Protein AF-A0A8S3ZVL0-F1 (afdb_monomer)

Structure (mmCIF, N/CA/C/O backbone):
data_AF-A0A8S3ZVL0-F1
#
_entry.id   AF-A0A8S3ZVL0-F1
#
loop_
_atom_site.group_PDB
_atom_site.id
_atom_site.type_symbol
_atom_site.label_atom_id
_atom_site.label_alt_id
_atom_site.label_comp_id
_atom_site.label_asym_id
_atom_site.label_entity_id
_atom_site.label_seq_id
_atom_site.pdbx_PDB_ins_code
_atom_site.Cartn_x
_atom_site.Cartn_y
_atom_site.Cartn_z
_atom_site.occupancy
_atom_site.B_iso_or_equiv
_atom_site.auth_seq_id
_atom_site.auth_comp_id
_atom_site.auth_asym_id
_atom_site.auth_atom_id
_atom_site.pdbx_PDB_model_num
ATOM 1 N N . MET A 1 1 ? -9.429 24.194 24.522 1.00 47.19 1 M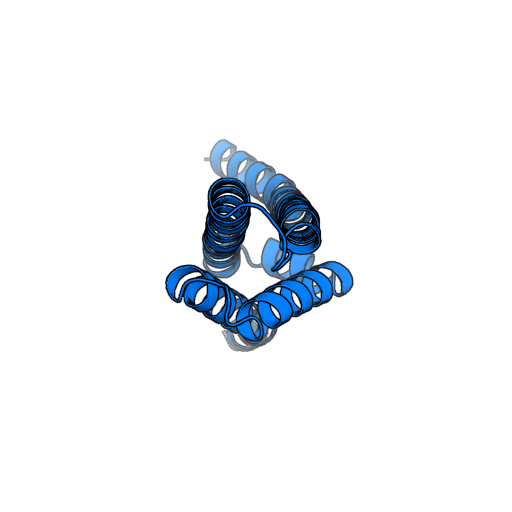ET A N 1
ATOM 2 C CA . MET A 1 1 ? -8.662 23.056 23.959 1.00 47.19 1 MET A CA 1
ATOM 3 C C . MET A 1 1 ? -9.524 22.104 23.108 1.00 47.19 1 MET A C 1
ATOM 5 O O . MET A 1 1 ? -9.047 21.037 22.760 1.00 47.19 1 MET A O 1
ATOM 9 N N . GLU A 1 2 ? -10.746 22.468 22.692 1.00 45.28 2 GLU A N 1
ATOM 10 C CA . GLU A 1 2 ? -11.603 21.590 21.862 1.00 45.28 2 GLU A CA 1
ATOM 11 C C . GLU A 1 2 ? -11.180 21.508 20.385 1.00 45.28 2 GLU A C 1
ATOM 13 O O . GLU A 1 2 ? -11.310 20.454 19.770 1.00 45.28 2 GLU A O 1
ATOM 18 N N . ASN A 1 3 ? -10.580 22.571 19.832 1.00 55.31 3 ASN A N 1
ATOM 19 C CA . ASN A 1 3 ? -10.143 22.603 18.427 1.00 55.31 3 ASN A CA 1
ATOM 20 C C . ASN A 1 3 ? -9.053 21.566 18.090 1.00 55.31 3 ASN A C 1
ATOM 22 O O . ASN A 1 3 ? -8.926 21.171 16.936 1.00 55.31 3 ASN A O 1
ATOM 26 N N . PHE A 1 4 ? -8.283 21.110 19.085 1.00 59.56 4 PHE A N 1
ATOM 27 C CA . PHE A 1 4 ? -7.238 20.099 18.888 1.00 59.56 4 PHE A CA 1
ATOM 28 C C . PHE A 1 4 ? -7.833 18.703 18.667 1.00 59.56 4 PHE A C 1
ATOM 30 O O . PHE A 1 4 ? -7.465 18.033 17.710 1.00 59.56 4 PHE A O 1
ATOM 37 N N . LYS A 1 5 ? -8.838 18.322 19.469 1.00 62.25 5 LYS A N 1
ATOM 38 C CA . LYS A 1 5 ? -9.543 17.038 19.327 1.00 62.25 5 LYS A CA 1
ATOM 39 C C . LYS A 1 5 ? -10.305 16.938 18.007 1.00 62.25 5 LYS A C 1
ATOM 41 O O . LYS A 1 5 ? -10.357 15.874 17.403 1.00 62.25 5 LYS A O 1
ATOM 46 N N . LEU A 1 6 ? -10.875 18.055 17.541 1.00 65.38 6 LEU A N 1
ATOM 47 C CA . LEU A 1 6 ? -11.536 18.110 16.236 1.00 65.38 6 LEU A CA 1
ATOM 48 C C . LEU A 1 6 ? -10.526 17.927 15.089 1.00 65.38 6 LEU A C 1
ATOM 50 O O . LEU A 1 6 ? -10.803 17.213 14.132 1.00 65.38 6 LEU A O 1
ATOM 54 N N . GLY A 1 7 ? -9.341 18.539 15.208 1.00 65.75 7 GLY A N 1
ATOM 55 C CA . GLY A 1 7 ? -8.241 18.364 14.258 1.00 65.75 7 GLY A CA 1
ATOM 56 C C . GLY A 1 7 ? -7.732 16.923 14.206 1.00 65.75 7 GLY A C 1
ATOM 57 O O . GLY A 1 7 ? -7.600 16.369 13.119 1.00 65.75 7 GLY A O 1
ATOM 58 N N . GLU A 1 8 ? -7.521 16.297 15.364 1.00 66.06 8 GLU A N 1
ATOM 59 C CA . GLU A 1 8 ? -7.135 14.883 15.480 1.00 66.06 8 GLU A CA 1
ATOM 60 C C . GLU A 1 8 ? -8.198 13.955 14.876 1.00 66.06 8 GLU A C 1
ATOM 62 O O . GLU A 1 8 ? -7.862 13.057 14.109 1.00 66.06 8 GLU A O 1
ATOM 67 N N . HIS A 1 9 ? -9.484 14.221 15.119 1.00 66.94 9 HIS A N 1
ATOM 68 C CA . HIS A 1 9 ? -10.584 13.453 14.534 1.00 66.94 9 HIS A CA 1
ATOM 69 C C . HIS A 1 9 ? -10.683 13.612 13.005 1.00 66.94 9 HIS A C 1
ATOM 71 O O . HIS A 1 9 ? -10.904 12.638 12.289 1.00 66.94 9 HIS A O 1
ATOM 77 N N . CYS A 1 10 ? -10.468 14.817 12.471 1.00 67.94 10 CYS A N 1
ATOM 78 C CA . CYS A 1 10 ? -10.408 15.029 11.022 1.00 67.94 10 CYS A CA 1
ATOM 79 C C . CYS A 1 10 ? -9.209 14.308 10.387 1.00 67.94 10 CYS A C 1
ATOM 81 O O . CYS A 1 10 ? -9.357 13.688 9.336 1.00 67.94 10 CYS A O 1
ATOM 83 N N . ILE A 1 11 ? -8.034 14.358 11.025 1.00 70.56 11 ILE A N 1
ATOM 84 C CA . ILE A 1 11 ? -6.843 13.618 10.578 1.00 70.56 11 ILE A CA 1
ATOM 85 C C . ILE A 1 11 ? -7.131 12.117 10.588 1.00 70.56 11 ILE A C 1
ATOM 87 O O . ILE A 1 11 ? -6.791 11.427 9.632 1.00 70.56 11 ILE A O 1
ATOM 91 N N . ALA A 1 12 ? -7.811 11.635 11.627 1.00 67.25 12 ALA A N 1
ATOM 92 C CA . ALA A 1 12 ? -8.213 10.249 11.776 1.00 67.25 12 ALA A CA 1
ATOM 93 C C . ALA A 1 12 ? -9.102 9.778 10.609 1.00 67.25 12 ALA A C 1
ATOM 95 O O . ALA A 1 12 ? -8.765 8.810 9.928 1.00 67.25 12 ALA A O 1
ATOM 96 N N . LEU A 1 13 ? -10.181 10.506 10.309 1.00 69.94 13 LEU A N 1
ATOM 97 C CA . LEU A 1 13 ? -11.089 10.168 9.205 1.00 69.94 13 LEU A CA 1
ATOM 98 C C . LEU A 1 13 ? -10.381 10.121 7.844 1.00 69.94 13 LEU A C 1
ATOM 100 O O . LEU A 1 13 ? -10.690 9.284 7.001 1.00 69.94 13 LEU A O 1
ATOM 104 N N . VAL A 1 14 ? -9.407 11.005 7.634 1.00 83.69 14 VAL A N 1
ATOM 105 C CA . VAL A 1 14 ? -8.637 11.063 6.387 1.00 83.69 14 VAL A CA 1
ATOM 106 C C . VAL A 1 14 ? -7.572 9.964 6.335 1.00 83.69 14 VAL A C 1
ATOM 108 O O . VAL A 1 14 ? -7.237 9.494 5.253 1.00 83.69 14 VAL A O 1
ATOM 111 N N . ALA A 1 15 ? -7.051 9.515 7.477 1.00 84.62 15 ALA A N 1
ATOM 112 C CA . ALA A 1 15 ? -5.947 8.564 7.539 1.00 84.62 15 ALA A CA 1
ATOM 113 C C . ALA A 1 15 ? -6.295 7.196 6.927 1.00 84.62 15 ALA A C 1
ATOM 115 O O . ALA A 1 15 ? -5.492 6.645 6.174 1.00 84.62 15 ALA A O 1
ATOM 116 N N . VAL A 1 16 ? -7.500 6.676 7.185 1.00 86.88 16 VAL A N 1
ATOM 117 C CA . VAL A 1 16 ? -7.967 5.412 6.583 1.00 86.88 16 VAL A CA 1
ATOM 118 C C . VAL A 1 16 ? -8.101 5.551 5.064 1.00 86.88 16 VAL A C 1
ATOM 120 O O . VAL A 1 16 ? -7.654 4.679 4.317 1.00 86.88 16 VAL A O 1
ATOM 123 N N . GLU A 1 17 ? -8.641 6.675 4.586 1.00 89.62 17 GLU A N 1
ATOM 124 C CA . GLU A 1 17 ? -8.738 6.950 3.148 1.00 89.62 17 GLU A CA 1
ATOM 125 C C . GLU A 1 17 ? -7.362 7.113 2.493 1.00 89.62 17 GLU A C 1
ATOM 127 O O . GLU A 1 17 ? -7.150 6.637 1.378 1.00 89.62 17 GLU A O 1
ATOM 132 N N . VAL A 1 18 ? -6.401 7.718 3.195 1.00 91.06 18 VAL A N 1
ATOM 133 C CA . VAL A 1 18 ? -5.007 7.819 2.743 1.00 91.06 18 VAL A CA 1
ATOM 134 C C . VAL A 1 18 ? -4.386 6.432 2.606 1.00 91.06 18 VAL A C 1
ATOM 136 O O . VAL A 1 18 ? -3.781 6.149 1.576 1.00 91.06 18 VAL A O 1
ATOM 139 N N . ILE A 1 19 ? -4.571 5.542 3.585 1.00 92.62 19 ILE A N 1
ATOM 140 C CA . ILE A 1 19 ? -4.084 4.157 3.501 1.00 92.62 19 ILE A CA 1
ATOM 141 C C . ILE A 1 19 ? -4.701 3.442 2.296 1.00 92.62 19 ILE A C 1
ATOM 143 O O . ILE A 1 19 ? -3.981 2.818 1.516 1.00 92.62 19 ILE A O 1
ATOM 147 N N . ARG A 1 20 ? -6.018 3.565 2.099 1.00 93.50 20 ARG A N 1
ATOM 148 C CA . ARG A 1 20 ? -6.717 2.941 0.968 1.00 93.50 20 ARG A CA 1
ATOM 149 C C . ARG A 1 20 ? -6.239 3.485 -0.377 1.00 93.50 20 ARG A C 1
ATOM 151 O O . ARG A 1 20 ? -6.088 2.723 -1.331 1.00 93.50 20 ARG A O 1
ATOM 158 N N . PHE A 1 21 ? -5.998 4.789 -0.464 1.00 94.69 21 PHE A N 1
ATOM 159 C CA . PHE A 1 21 ? -5.426 5.414 -1.650 1.00 94.69 21 PHE A CA 1
ATOM 160 C C . PHE A 1 21 ? -4.015 4.888 -1.934 1.00 94.69 21 PHE A C 1
ATOM 162 O O . PHE A 1 21 ? -3.736 4.503 -3.067 1.00 94.69 21 PHE A O 1
ATOM 169 N N . LEU A 1 22 ? -3.154 4.820 -0.914 1.00 95.31 22 LEU A N 1
ATOM 170 C CA . LEU A 1 22 ? -1.784 4.320 -1.046 1.00 95.31 22 LEU A CA 1
ATOM 171 C C . LEU A 1 22 ? -1.754 2.851 -1.474 1.00 95.31 22 LEU A C 1
ATOM 173 O O . LEU A 1 22 ? -1.012 2.515 -2.388 1.00 95.31 22 LEU A O 1
ATOM 177 N N . ALA A 1 23 ? -2.608 1.997 -0.903 1.00 95.44 23 ALA A N 1
ATOM 178 C CA . ALA A 1 23 ? -2.715 0.597 -1.317 1.00 95.44 23 ALA A CA 1
ATOM 179 C C . ALA A 1 23 ? -3.084 0.464 -2.808 1.00 95.44 23 ALA A C 1
ATOM 181 O O . ALA A 1 23 ? -2.456 -0.294 -3.542 1.00 95.44 23 ALA A O 1
ATOM 182 N N . LYS A 1 24 ? -4.047 1.263 -3.289 1.00 96.31 24 LYS A N 1
ATOM 183 C CA . LYS A 1 24 ? -4.431 1.288 -4.713 1.00 96.31 24 LYS A CA 1
ATOM 184 C C . LYS A 1 24 ? -3.343 1.864 -5.618 1.00 96.31 24 LYS A C 1
ATOM 186 O O . LYS A 1 24 ? -3.176 1.408 -6.748 1.00 96.31 24 LYS A O 1
ATOM 191 N N . ALA A 1 25 ? -2.633 2.890 -5.154 1.00 95.38 25 ALA A N 1
ATOM 192 C CA . ALA A 1 25 ? -1.512 3.462 -5.889 1.00 95.38 25 ALA A CA 1
ATOM 193 C C . ALA A 1 25 ? -0.387 2.430 -6.037 1.00 95.38 25 ALA A C 1
ATOM 195 O O . ALA A 1 25 ? 0.132 2.246 -7.136 1.00 95.38 25 ALA A O 1
ATOM 196 N N . GLU A 1 26 ? -0.074 1.706 -4.963 1.00 95.69 26 GLU A N 1
ATOM 197 C CA . GLU A 1 26 ? 0.920 0.637 -4.969 1.00 95.69 26 GLU A CA 1
ATOM 198 C C . GLU A 1 26 ? 0.534 -0.497 -5.917 1.00 95.69 26 GLU A C 1
ATOM 200 O O . GLU A 1 26 ? 1.331 -0.882 -6.767 1.00 95.69 26 GLU A O 1
ATOM 205 N N . GLU A 1 27 ? -0.712 -0.973 -5.848 1.00 96.12 27 GLU A N 1
ATOM 206 C CA . GLU A 1 27 ? -1.243 -1.968 -6.784 1.00 96.12 27 GLU A CA 1
ATOM 207 C C . GLU A 1 27 ? -1.079 -1.509 -8.242 1.00 96.12 27 GLU A C 1
ATOM 209 O O . GLU A 1 27 ? -0.612 -2.266 -9.102 1.00 96.12 27 GLU A O 1
ATOM 214 N N . HIS A 1 28 ? -1.391 -0.239 -8.521 1.00 95.81 28 HIS A N 1
ATOM 215 C CA . HIS A 1 28 ? -1.215 0.337 -9.848 1.00 95.81 28 HIS A CA 1
ATOM 216 C C . HIS A 1 28 ? 0.249 0.318 -10.297 1.00 95.81 28 HIS A C 1
ATOM 218 O O . HIS A 1 28 ? 0.528 -0.152 -11.401 1.00 95.81 28 HIS A O 1
ATOM 224 N N . PHE A 1 29 ? 1.185 0.813 -9.484 1.00 94.88 29 PHE A N 1
ATOM 225 C CA . PHE A 1 29 ? 2.597 0.871 -9.870 1.00 94.88 29 PHE A CA 1
ATOM 226 C C . PHE A 1 29 ? 3.210 -0.524 -10.001 1.00 94.88 29 PHE A C 1
ATOM 228 O O . PHE A 1 29 ? 3.849 -0.813 -11.016 1.00 94.88 29 PHE A O 1
ATOM 235 N N . LEU A 1 30 ? 2.945 -1.410 -9.041 1.00 94.38 30 LEU A N 1
ATOM 236 C CA . LEU A 1 30 ? 3.475 -2.767 -9.017 1.00 94.38 30 LEU A CA 1
ATOM 237 C C . LEU A 1 30 ? 3.026 -3.578 -10.237 1.00 94.38 30 LEU A C 1
ATOM 239 O O . LEU A 1 30 ? 3.846 -4.248 -10.861 1.00 94.38 30 LEU A O 1
ATOM 243 N N . SER A 1 31 ? 1.759 -3.454 -10.655 1.00 94.12 31 SER A N 1
ATOM 244 C CA . SER A 1 31 ? 1.236 -4.138 -11.853 1.00 94.12 31 SER A CA 1
ATOM 245 C C . SER A 1 31 ? 1.945 -3.748 -13.163 1.00 94.12 31 SER A C 1
ATOM 247 O O . SER A 1 31 ? 1.836 -4.443 -14.182 1.00 94.12 31 SER A O 1
ATOM 249 N N . ARG A 1 32 ? 2.676 -2.626 -13.155 1.00 92.75 32 ARG A N 1
ATOM 250 C CA . ARG A 1 32 ? 3.411 -2.085 -14.305 1.00 92.75 32 ARG A CA 1
ATOM 251 C C . ARG A 1 32 ? 4.903 -2.406 -14.256 1.00 92.75 32 ARG A C 1
ATOM 253 O O . ARG A 1 32 ? 5.579 -2.206 -15.263 1.00 92.75 32 ARG A O 1
ATOM 260 N N . VAL A 1 33 ? 5.409 -2.938 -13.142 1.00 90.94 33 VAL A N 1
ATOM 261 C CA . VAL A 1 33 ? 6.795 -3.403 -13.028 1.00 90.94 33 VAL A CA 1
ATOM 262 C C . VAL A 1 33 ? 6.947 -4.697 -13.822 1.00 90.94 33 VAL A C 1
ATOM 264 O O . VAL A 1 33 ? 6.468 -5.758 -13.426 1.00 90.94 33 VAL A O 1
ATOM 267 N N . ARG A 1 34 ? 7.620 -4.605 -14.970 1.00 87.56 34 ARG A N 1
ATOM 268 C CA . ARG A 1 34 ? 7.904 -5.745 -15.844 1.00 87.56 34 ARG A CA 1
ATOM 269 C C . ARG A 1 34 ? 9.377 -5.764 -16.226 1.00 87.56 34 ARG A C 1
ATOM 271 O O . ARG A 1 34 ? 9.962 -4.716 -16.488 1.00 87.56 34 ARG A O 1
ATOM 278 N N . ALA A 1 35 ? 9.962 -6.959 -16.276 1.00 84.38 35 ALA A N 1
ATOM 279 C CA . ALA A 1 35 ? 11.382 -7.149 -16.577 1.00 84.38 35 ALA A CA 1
ATOM 280 C C . ALA A 1 35 ? 11.774 -6.707 -18.002 1.00 84.38 35 ALA A C 1
ATOM 282 O O . ALA A 1 35 ? 12.944 -6.457 -18.270 1.00 84.38 35 ALA A O 1
ATOM 283 N N . ASP A 1 36 ? 10.802 -6.607 -18.911 1.00 88.56 36 ASP A N 1
ATOM 284 C CA . ASP A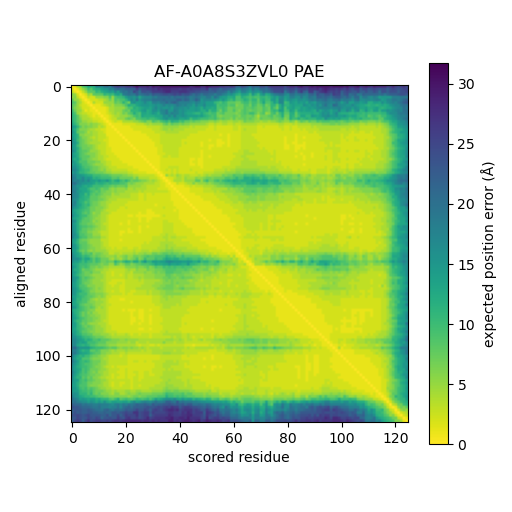 1 36 ? 10.968 -6.175 -20.300 1.00 88.56 36 ASP A CA 1
ATOM 285 C C . ASP A 1 36 ? 10.820 -4.652 -20.499 1.00 88.56 36 ASP A C 1
ATOM 287 O O . ASP A 1 36 ? 10.995 -4.156 -21.614 1.00 88.56 36 ASP A O 1
ATOM 291 N N . ALA A 1 37 ? 10.523 -3.888 -19.441 1.00 88.75 37 ALA A N 1
ATOM 292 C CA . ALA A 1 37 ? 10.400 -2.436 -19.524 1.00 88.75 37 ALA A CA 1
ATOM 293 C C . ALA A 1 37 ? 11.769 -1.745 -19.730 1.00 88.75 37 ALA A C 1
ATOM 295 O O . ALA A 1 37 ? 12.787 -2.204 -19.206 1.00 88.75 37 ALA A O 1
ATOM 296 N N . PRO A 1 38 ? 11.822 -0.594 -20.435 1.00 92.06 38 PRO A N 1
ATOM 297 C CA . PRO A 1 38 ? 13.045 0.197 -20.546 1.00 92.06 38 PRO A CA 1
ATOM 298 C C . PRO A 1 38 ? 13.611 0.561 -19.160 1.00 92.06 38 PRO A C 1
ATOM 300 O O . PRO A 1 38 ? 12.834 0.995 -18.305 1.00 92.06 38 PRO A O 1
ATOM 303 N N . PRO A 1 39 ? 14.940 0.488 -18.933 1.00 90.44 39 PRO A N 1
ATOM 304 C CA . PRO A 1 39 ? 15.530 0.667 -17.600 1.00 90.44 39 PRO A CA 1
ATOM 305 C C . PRO A 1 39 ? 15.149 1.974 -16.897 1.00 90.44 39 PRO A C 1
ATOM 307 O O . PRO A 1 39 ? 14.936 1.990 -15.690 1.00 90.44 39 PRO A O 1
ATOM 310 N N . VAL A 1 40 ? 15.027 3.071 -17.652 1.00 92.62 40 VAL A N 1
ATOM 311 C CA . VAL A 1 40 ? 14.620 4.378 -17.111 1.00 92.62 40 VAL A CA 1
ATOM 312 C C . VAL A 1 40 ? 13.194 4.328 -16.562 1.00 92.62 40 VAL A C 1
ATOM 314 O O . VAL A 1 40 ? 12.949 4.795 -15.454 1.00 92.62 40 VAL A O 1
ATOM 317 N N . HIS A 1 41 ? 12.271 3.716 -17.307 1.00 91.44 41 HIS A N 1
ATOM 318 C CA . HIS A 1 41 ? 10.875 3.594 -16.893 1.00 91.44 41 HIS A CA 1
ATOM 319 C C . HIS A 1 41 ? 10.714 2.618 -15.725 1.00 91.44 41 HIS A C 1
ATOM 321 O O . HIS A 1 41 ? 9.952 2.876 -14.797 1.00 91.44 41 HIS A O 1
ATOM 327 N N . LEU A 1 42 ? 11.470 1.517 -15.746 1.00 91.56 42 LEU A N 1
ATOM 328 C CA . LEU A 1 42 ? 11.502 0.561 -14.647 1.00 91.56 42 LEU A CA 1
ATOM 329 C C . LEU A 1 42 ? 11.965 1.237 -13.348 1.00 91.56 42 LEU A C 1
ATOM 331 O O . LEU A 1 42 ? 11.305 1.105 -12.322 1.00 91.56 42 LEU A O 1
ATOM 335 N N . ASN A 1 43 ? 13.042 2.025 -13.405 1.00 91.50 43 ASN A N 1
ATOM 336 C CA . ASN A 1 43 ? 13.558 2.751 -12.246 1.00 91.50 43 ASN A CA 1
ATOM 337 C C . ASN A 1 43 ? 12.547 3.778 -11.699 1.00 91.50 43 ASN A C 1
ATOM 339 O O . ASN A 1 43 ? 12.354 3.877 -10.491 1.00 91.50 43 ASN A O 1
ATOM 343 N N . GLU A 1 44 ? 11.856 4.506 -12.579 1.00 93.38 44 GLU A N 1
ATOM 344 C CA . GLU A 1 44 ? 10.797 5.448 -12.193 1.00 93.38 44 GLU A CA 1
ATOM 345 C C . GLU A 1 44 ? 9.628 4.743 -11.481 1.00 93.38 44 GLU A C 1
ATOM 347 O O . GLU A 1 44 ? 9.218 5.159 -10.397 1.00 93.38 44 GLU A O 1
ATOM 352 N N . LEU A 1 45 ? 9.136 3.626 -12.029 1.00 93.75 45 LEU A N 1
ATOM 353 C CA . LEU A 1 45 ? 8.068 2.837 -11.404 1.00 93.75 45 LEU A CA 1
ATOM 354 C C . LEU A 1 45 ? 8.482 2.283 -10.039 1.00 93.75 45 LEU A C 1
ATOM 356 O O . LEU A 1 45 ? 7.710 2.344 -9.082 1.00 93.75 45 LEU A O 1
ATOM 360 N N . MET A 1 46 ? 9.705 1.771 -9.929 1.00 93.38 46 MET A N 1
ATOM 361 C CA . MET A 1 46 ? 10.234 1.255 -8.669 1.00 93.38 46 MET A CA 1
ATOM 362 C C . MET A 1 46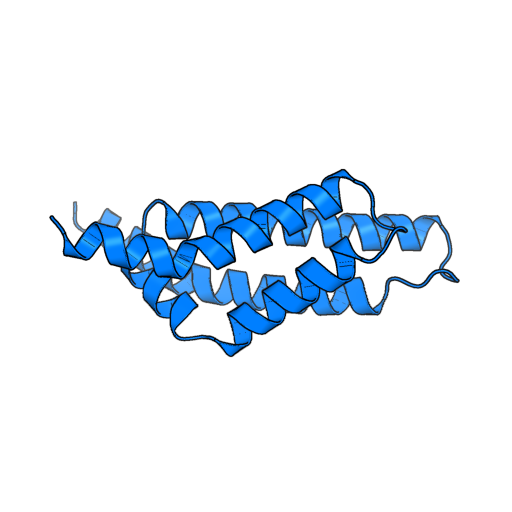 ? 10.423 2.362 -7.632 1.00 93.38 46 MET A C 1
ATOM 364 O O . MET A 1 46 ? 10.191 2.130 -6.446 1.00 93.38 46 MET A O 1
ATOM 368 N N . HIS A 1 47 ? 10.788 3.572 -8.062 1.00 94.56 47 HIS A N 1
ATOM 369 C CA . HIS A 1 47 ? 10.821 4.741 -7.192 1.00 94.56 47 HIS A CA 1
ATOM 370 C C . HIS A 1 47 ? 9.420 5.100 -6.679 1.00 94.56 47 HIS A C 1
ATOM 372 O O . HIS A 1 47 ? 9.257 5.345 -5.485 1.00 94.56 47 HIS A O 1
ATOM 378 N N . HIS A 1 48 ? 8.395 5.065 -7.536 1.00 95.31 48 HIS A N 1
ATOM 379 C CA . HIS A 1 48 ? 7.012 5.284 -7.108 1.00 95.31 48 HIS A CA 1
ATOM 380 C C . HIS A 1 48 ? 6.534 4.241 -6.093 1.00 95.31 48 HIS A C 1
ATOM 382 O O . HIS A 1 48 ? 5.973 4.630 -5.069 1.00 95.31 48 HIS A O 1
ATOM 388 N N . CYS A 1 49 ? 6.826 2.956 -6.326 1.00 95.81 49 CYS A N 1
ATOM 389 C CA . CYS A 1 49 ? 6.554 1.885 -5.360 1.00 95.81 49 CYS A CA 1
ATOM 390 C C . CYS A 1 49 ? 7.268 2.165 -4.028 1.00 95.81 49 CYS A C 1
ATOM 392 O O . CYS A 1 49 ? 6.662 2.177 -2.962 1.00 95.81 49 CYS A O 1
ATOM 394 N N . HIS A 1 50 ? 8.566 2.490 -4.070 1.00 95.31 50 HIS A N 1
ATOM 395 C CA . HIS A 1 50 ? 9.338 2.785 -2.864 1.00 95.31 50 HIS A CA 1
ATOM 396 C C . HIS A 1 50 ? 8.736 3.931 -2.041 1.00 95.31 50 HIS A C 1
ATOM 398 O O . HIS A 1 50 ? 8.517 3.769 -0.841 1.00 95.31 50 HIS A O 1
ATOM 404 N N . VAL A 1 51 ? 8.431 5.064 -2.679 1.00 95.44 51 VAL A N 1
ATOM 405 C CA . VAL A 1 51 ? 7.851 6.232 -2.002 1.00 95.44 51 VAL A CA 1
ATOM 406 C C . VAL A 1 51 ? 6.467 5.911 -1.433 1.00 95.44 51 VAL A C 1
ATOM 408 O O . VAL A 1 51 ? 6.154 6.321 -0.314 1.00 95.44 51 VAL A O 1
ATOM 411 N N . SER A 1 52 ? 5.644 5.164 -2.167 1.00 95.56 52 SER A N 1
ATOM 412 C CA . SER A 1 52 ? 4.308 4.752 -1.727 1.00 95.56 52 SER A CA 1
ATOM 413 C C . SER A 1 52 ? 4.376 3.822 -0.508 1.00 95.56 52 SER A C 1
ATOM 415 O O . SER A 1 52 ? 3.796 4.144 0.533 1.00 95.56 52 SER A O 1
ATOM 417 N N . VAL A 1 53 ? 5.181 2.754 -0.560 1.00 95.19 53 VAL A N 1
ATOM 418 C CA . VAL A 1 53 ? 5.404 1.831 0.570 1.00 95.19 53 VAL A CA 1
ATOM 419 C C . VAL A 1 53 ? 5.990 2.558 1.783 1.00 95.19 53 VAL A C 1
AT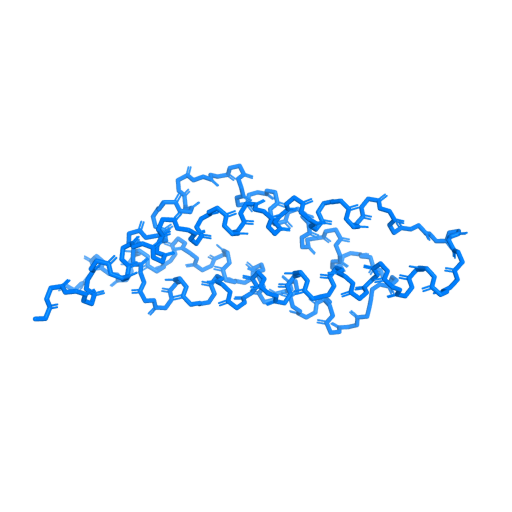OM 421 O O . VAL A 1 53 ? 5.558 2.321 2.915 1.00 95.19 53 VAL A O 1
ATOM 424 N N . GLN A 1 54 ? 6.957 3.455 1.574 1.00 95.06 54 GLN A N 1
ATOM 425 C CA . GLN A 1 54 ? 7.557 4.248 2.649 1.00 95.06 54 GLN A CA 1
ATOM 426 C C . GLN A 1 54 ? 6.523 5.173 3.300 1.00 95.06 54 GLN A C 1
ATOM 428 O O . GLN A 1 54 ? 6.456 5.267 4.527 1.00 95.06 54 GLN A O 1
ATOM 433 N N . THR A 1 55 ? 5.688 5.831 2.495 1.00 94.44 55 THR A N 1
ATOM 434 C CA . THR A 1 55 ? 4.627 6.710 2.997 1.00 94.44 55 THR A CA 1
ATOM 435 C C . THR A 1 55 ? 3.591 5.912 3.780 1.00 94.44 55 THR A C 1
ATOM 437 O O . THR A 1 55 ? 3.198 6.322 4.871 1.00 94.44 55 THR A O 1
ATOM 440 N N . LEU A 1 56 ? 3.204 4.740 3.273 1.00 93.69 56 LEU A N 1
ATOM 441 C CA . LEU A 1 56 ? 2.310 3.823 3.969 1.00 93.69 56 LEU A CA 1
ATOM 442 C C . LEU A 1 56 ? 2.880 3.410 5.332 1.00 93.69 56 LEU A C 1
ATOM 444 O O . LEU A 1 56 ? 2.153 3.436 6.322 1.00 93.69 56 LEU A O 1
ATOM 448 N N . SER A 1 57 ? 4.186 3.137 5.408 1.00 92.00 57 SER A N 1
ATOM 449 C CA . SER A 1 57 ? 4.877 2.851 6.671 1.00 92.00 57 SER A CA 1
ATOM 450 C C . SER A 1 57 ? 4.736 3.982 7.677 1.00 92.00 57 SER A C 1
ATOM 452 O O . SER A 1 57 ? 4.334 3.763 8.817 1.00 92.00 57 SER A O 1
ATOM 454 N N . LEU A 1 58 ? 5.010 5.214 7.245 1.00 91.00 58 LEU A N 1
ATOM 455 C CA . LEU A 1 58 ? 4.930 6.394 8.103 1.00 91.00 58 LEU A CA 1
ATOM 456 C C . LEU A 1 58 ? 3.507 6.635 8.612 1.00 91.00 58 LEU A C 1
ATOM 458 O O . LEU A 1 58 ? 3.323 7.007 9.772 1.00 91.00 58 LEU A O 1
ATOM 462 N N . VAL A 1 59 ? 2.504 6.432 7.755 1.00 89.38 59 VAL A N 1
ATOM 463 C CA . VAL A 1 59 ? 1.095 6.584 8.132 1.00 89.38 59 VAL A CA 1
ATO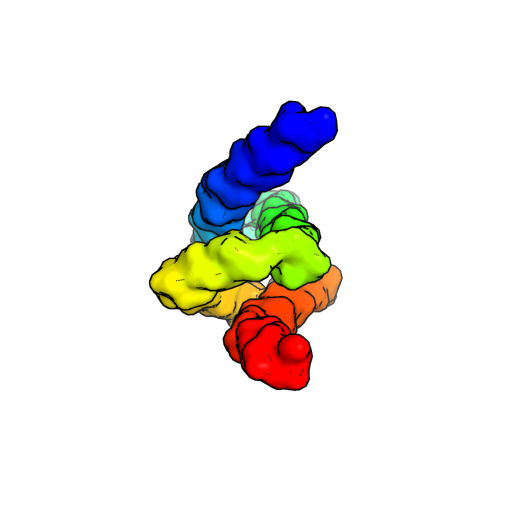M 464 C C . VAL A 1 59 ? 0.698 5.506 9.139 1.00 89.38 59 VAL A C 1
ATOM 466 O O . VAL A 1 59 ? 0.175 5.846 10.198 1.00 89.38 59 VAL A O 1
ATOM 469 N N . LEU A 1 60 ? 1.014 4.235 8.870 1.00 88.44 60 LEU A N 1
ATOM 470 C CA . LEU A 1 60 ? 0.722 3.128 9.785 1.00 88.44 60 LEU A CA 1
ATOM 471 C C . LEU A 1 60 ? 1.396 3.333 11.149 1.00 88.44 60 LEU A C 1
ATOM 473 O O . LEU A 1 60 ? 0.721 3.257 12.171 1.00 88.44 60 LEU A O 1
ATOM 477 N N . GLN A 1 61 ? 2.684 3.688 11.189 1.00 87.00 61 GLN A N 1
ATOM 478 C CA . GLN A 1 61 ? 3.401 3.948 12.448 1.00 87.00 61 GLN A CA 1
ATOM 479 C C . GLN A 1 61 ? 2.752 5.067 13.270 1.00 87.00 61 GLN A C 1
ATOM 481 O O . GLN A 1 61 ? 2.606 4.937 14.484 1.00 87.00 61 GLN A O 1
ATOM 486 N N . LYS A 1 62 ? 2.340 6.165 12.622 1.00 83.94 62 LYS A N 1
ATOM 487 C CA . LYS A 1 62 ? 1.686 7.292 13.306 1.00 83.94 62 LYS A CA 1
ATOM 488 C C . LYS A 1 62 ? 0.307 6.939 13.853 1.00 83.94 62 LYS A C 1
ATOM 490 O O . LYS A 1 62 ? -0.068 7.445 14.910 1.00 83.94 62 LYS A O 1
ATOM 495 N N . ILE A 1 63 ? -0.448 6.111 13.136 1.00 82.81 63 ILE A N 1
ATOM 496 C CA . ILE A 1 63 ? -1.773 5.679 13.581 1.00 82.81 63 ILE A CA 1
ATOM 497 C C . ILE A 1 63 ? -1.639 4.734 14.774 1.00 82.81 63 ILE A C 1
ATOM 499 O O . ILE A 1 63 ? -2.212 5.010 15.827 1.00 82.81 63 ILE A O 1
ATOM 503 N N . VAL A 1 64 ? -0.808 3.696 14.645 1.00 78.19 64 VAL A N 1
ATOM 504 C CA . VAL A 1 64 ? -0.601 2.686 15.694 1.00 78.19 64 VAL A CA 1
ATOM 505 C C . VAL A 1 64 ? -0.092 3.308 16.989 1.00 78.19 64 VAL A C 1
ATOM 507 O O . VAL A 1 64 ? -0.577 2.971 18.063 1.00 78.19 64 VAL A O 1
ATOM 510 N N . ALA A 1 65 ? 0.843 4.256 16.906 1.00 74.62 65 ALA A N 1
ATOM 511 C CA . ALA A 1 65 ? 1.454 4.851 18.091 1.00 74.62 65 ALA A CA 1
ATOM 512 C C . ALA A 1 65 ? 0.560 5.855 18.846 1.00 74.62 65 ALA A C 1
ATOM 514 O O . ALA A 1 65 ? 0.941 6.277 19.937 1.00 74.62 65 ALA A O 1
ATOM 515 N N . GLY A 1 66 ? -0.581 6.287 18.292 1.00 72.19 66 GLY A N 1
ATOM 516 C CA . GLY A 1 66 ? -1.313 7.428 18.859 1.00 72.19 66 GLY A CA 1
ATOM 517 C C . GLY A 1 66 ? -2.837 7.396 18.796 1.00 72.19 66 GLY A C 1
ATOM 518 O O . GLY A 1 66 ? -3.451 8.288 19.373 1.00 72.19 66 GLY A O 1
ATOM 519 N N . HIS A 1 67 ? -3.459 6.437 18.101 1.00 78.50 67 HIS A N 1
ATOM 520 C CA . HIS A 1 67 ? -4.892 6.507 17.789 1.00 78.50 67 HIS A CA 1
ATOM 521 C C . HIS A 1 67 ? -5.569 5.124 17.831 1.00 78.50 67 HIS A C 1
ATOM 523 O O . HIS A 1 67 ? -5.815 4.516 16.791 1.00 78.50 67 HIS A O 1
ATOM 529 N N . ALA A 1 68 ? -5.926 4.641 19.027 1.00 80.38 68 ALA A N 1
ATOM 530 C CA . ALA A 1 68 ? -6.569 3.330 19.213 1.00 80.38 68 ALA A CA 1
ATOM 531 C C . ALA A 1 68 ? -7.852 3.153 18.370 1.00 80.38 68 ALA A C 1
ATOM 533 O O . ALA A 1 68 ? -8.031 2.130 17.715 1.00 80.38 68 ALA A O 1
ATOM 534 N N . ASP A 1 69 ? -8.702 4.183 18.293 1.00 80.88 69 ASP A N 1
ATOM 535 C CA . ASP A 1 69 ? -9.929 4.143 17.482 1.00 80.88 69 ASP A CA 1
ATOM 536 C C . ASP A 1 69 ? -9.653 3.928 15.986 1.00 80.88 69 ASP A C 1
ATOM 538 O O . ASP A 1 69 ? -10.442 3.292 15.287 1.00 80.88 69 ASP A O 1
ATOM 542 N N . LEU A 1 70 ? -8.531 4.447 15.479 1.00 81.75 70 LEU A N 1
ATOM 543 C CA . LEU A 1 70 ? -8.123 4.254 14.089 1.00 81.75 70 LEU A CA 1
ATOM 544 C C . LEU A 1 70 ? -7.523 2.883 13.850 1.00 81.75 70 LEU A C 1
ATOM 546 O O . LEU A 1 70 ? -7.817 2.271 12.826 1.00 81.75 70 LEU A O 1
ATOM 550 N N . THR A 1 71 ? -6.715 2.401 14.790 1.00 85.69 71 THR A N 1
ATOM 551 C CA . THR A 1 71 ? -6.213 1.027 14.773 1.00 85.69 71 THR A CA 1
ATOM 552 C C . THR A 1 71 ? -7.383 0.050 14.656 1.00 85.69 71 THR A C 1
ATOM 554 O O . THR A 1 71 ? -7.388 -0.778 13.748 1.00 85.69 71 THR A O 1
ATOM 557 N N . ASN A 1 72 ? -8.439 0.245 15.453 1.00 85.19 72 ASN A N 1
ATOM 558 C CA . ASN A 1 72 ? -9.666 -0.552 15.395 1.00 85.19 72 ASN A CA 1
ATOM 559 C C . ASN A 1 72 ? -10.389 -0.466 14.044 1.00 85.19 72 ASN A C 1
ATOM 561 O O . ASN A 1 72 ? -10.821 -1.486 13.506 1.00 85.19 72 ASN A O 1
ATOM 565 N N . GLN A 1 73 ? -10.508 0.731 13.461 1.00 86.25 73 GLN A N 1
ATOM 566 C CA . GLN A 1 73 ? -11.126 0.903 12.139 1.00 86.25 73 GLN A CA 1
ATOM 567 C C . GLN A 1 73 ? -10.334 0.204 11.030 1.00 86.25 73 GLN A C 1
ATOM 569 O O . GLN A 1 73 ? -10.925 -0.432 10.160 1.00 86.25 73 GLN A O 1
ATOM 574 N N . ILE A 1 74 ? -9.003 0.290 11.070 1.00 86.94 74 ILE A N 1
ATOM 575 C CA . ILE A 1 74 ? -8.121 -0.396 10.119 1.00 86.94 74 ILE A CA 1
ATOM 576 C C . ILE A 1 74 ? -8.218 -1.914 10.304 1.00 86.94 74 ILE A C 1
ATOM 578 O O . ILE A 1 74 ? -8.320 -2.640 9.321 1.00 86.94 74 ILE A O 1
ATOM 582 N N . MET A 1 75 ? -8.233 -2.395 11.550 1.00 88.88 75 MET A N 1
ATOM 583 C CA . 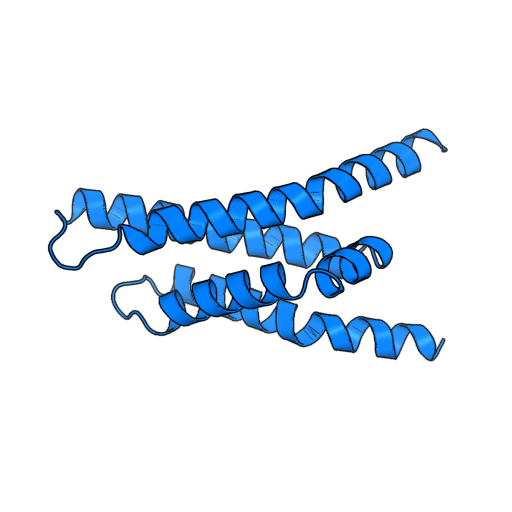MET A 1 75 ? -8.382 -3.818 11.868 1.00 88.88 75 MET A CA 1
ATOM 584 C C . MET A 1 75 ? -9.737 -4.388 11.442 1.00 88.88 75 MET A C 1
ATOM 586 O O . MET A 1 75 ? -9.809 -5.550 11.040 1.00 88.88 75 MET A O 1
ATOM 590 N N . ALA A 1 76 ? -10.800 -3.581 11.479 1.00 89.75 76 ALA A N 1
ATOM 591 C CA . ALA A 1 76 ? -12.111 -3.975 10.975 1.00 89.75 76 ALA A CA 1
ATOM 592 C C . ALA A 1 76 ? -12.128 -4.151 9.441 1.00 89.75 76 ALA A C 1
ATOM 594 O O . ALA A 1 76 ? -12.867 -4.995 8.929 1.00 89.75 76 ALA A O 1
ATOM 595 N N . ASP A 1 77 ? -11.295 -3.410 8.699 1.00 91.12 77 ASP A N 1
ATOM 596 C CA . ASP A 1 77 ? -11.143 -3.527 7.240 1.00 91.12 77 ASP A CA 1
ATOM 597 C C . ASP A 1 77 ? -10.105 -4.609 6.873 1.00 91.12 77 ASP A C 1
ATOM 599 O O . ASP A 1 77 ? -9.012 -4.357 6.361 1.00 91.12 77 ASP A O 1
ATOM 603 N N . THR A 1 78 ? -10.459 -5.868 7.149 1.00 90.75 78 THR A N 1
ATOM 604 C CA . THR A 1 78 ? -9.599 -7.039 6.877 1.00 90.75 78 THR A CA 1
ATOM 605 C C . THR A 1 78 ? -9.187 -7.167 5.408 1.00 90.75 78 THR A C 1
ATOM 607 O O . THR A 1 78 ? -8.091 -7.651 5.113 1.00 90.75 78 THR A O 1
ATOM 610 N N . GLN A 1 79 ? -10.029 -6.706 4.477 1.00 93.62 79 GLN A N 1
ATOM 611 C CA . GLN A 1 79 ? -9.722 -6.714 3.050 1.00 93.62 79 GLN A CA 1
ATOM 612 C C . GLN A 1 79 ? -8.587 -5.740 2.726 1.00 93.62 79 GLN A C 1
ATOM 614 O O . GLN A 1 79 ? -7.659 -6.107 2.003 1.00 93.62 79 GLN A O 1
ATOM 619 N N . LEU A 1 80 ? -8.628 -4.524 3.279 1.00 92.69 80 LEU A N 1
ATOM 620 C CA . LEU A 1 80 ? -7.552 -3.548 3.128 1.00 92.69 80 LEU A CA 1
ATOM 621 C C . LEU A 1 80 ? -6.232 -4.077 3.699 1.00 92.69 80 LEU A C 1
ATOM 623 O O . LEU A 1 80 ? -5.200 -3.990 3.035 1.00 92.69 80 LEU A O 1
ATOM 627 N N . LEU A 1 81 ? -6.267 -4.675 4.892 1.00 93.06 81 LEU A N 1
ATOM 628 C CA . LEU A 1 81 ? -5.082 -5.264 5.522 1.00 93.06 81 LEU A CA 1
ATOM 629 C C . LEU A 1 81 ? -4.469 -6.397 4.697 1.00 93.06 81 LEU A C 1
ATOM 631 O O . LEU A 1 81 ? -3.252 -6.435 4.509 1.00 93.06 81 LEU A O 1
ATOM 635 N N . THR A 1 82 ? -5.313 -7.288 4.177 1.00 94.50 82 THR A N 1
ATOM 636 C CA . THR A 1 82 ? -4.878 -8.397 3.318 1.00 94.50 82 THR A CA 1
ATOM 637 C C . THR A 1 82 ? -4.249 -7.859 2.036 1.00 94.50 82 THR A C 1
ATOM 639 O O . THR A 1 82 ? -3.144 -8.256 1.686 1.00 94.50 82 THR A O 1
ATOM 642 N N . SER A 1 83 ? -4.887 -6.873 1.397 1.00 95.56 83 SER A N 1
ATOM 643 C CA . SER A 1 83 ? -4.366 -6.234 0.186 1.00 95.56 83 SER A CA 1
ATOM 644 C C . SER A 1 83 ? -2.991 -5.600 0.411 1.00 95.56 83 SER A C 1
ATOM 646 O O . SER A 1 83 ? -2.075 -5.825 -0.378 1.00 95.56 83 SER A O 1
ATOM 648 N N . ILE A 1 84 ? -2.798 -4.868 1.513 1.00 95.69 84 ILE A N 1
ATOM 649 C CA . ILE A 1 84 ? -1.489 -4.288 1.845 1.00 95.69 84 ILE A CA 1
ATOM 650 C C . ILE A 1 84 ? -0.449 -5.388 2.092 1.00 95.69 84 ILE A C 1
ATOM 652 O O . ILE A 1 84 ? 0.694 -5.262 1.648 1.00 95.69 84 ILE A O 1
ATOM 656 N N . MET A 1 85 ? -0.816 -6.461 2.798 1.00 96.50 85 MET A N 1
ATOM 657 C CA . MET A 1 85 ? 0.091 -7.581 3.046 1.00 96.50 85 MET A CA 1
ATOM 658 C C . MET A 1 85 ? 0.513 -8.263 1.738 1.00 96.50 85 MET A C 1
ATOM 660 O O . MET A 1 85 ? 1.707 -8.460 1.521 1.00 96.50 85 MET A O 1
ATOM 664 N N . ASP A 1 86 ? -0.429 -8.545 0.839 1.00 96.94 86 ASP A N 1
ATOM 665 C CA . ASP A 1 86 ? -0.159 -9.173 -0.458 1.00 96.94 86 ASP A CA 1
ATOM 666 C C . ASP A 1 86 ? 0.761 -8.312 -1.337 1.00 96.94 86 ASP A C 1
ATOM 668 O O . ASP A 1 86 ? 1.684 -8.830 -1.976 1.00 96.94 86 ASP A O 1
ATOM 672 N N . LEU A 1 87 ? 0.570 -6.987 -1.329 1.00 96.75 87 LEU A N 1
ATOM 673 C CA . LEU A 1 87 ? 1.444 -6.036 -2.025 1.00 96.75 87 LEU A CA 1
ATOM 674 C C . LEU A 1 87 ? 2.868 -6.056 -1.451 1.00 96.75 87 LEU A C 1
ATOM 676 O O . LEU A 1 87 ? 3.835 -6.203 -2.203 1.00 96.75 87 LEU A O 1
ATOM 680 N N . ASN A 1 88 ? 3.006 -5.985 -0.121 1.00 96.56 88 ASN A N 1
ATOM 681 C CA . ASN A 1 88 ? 4.311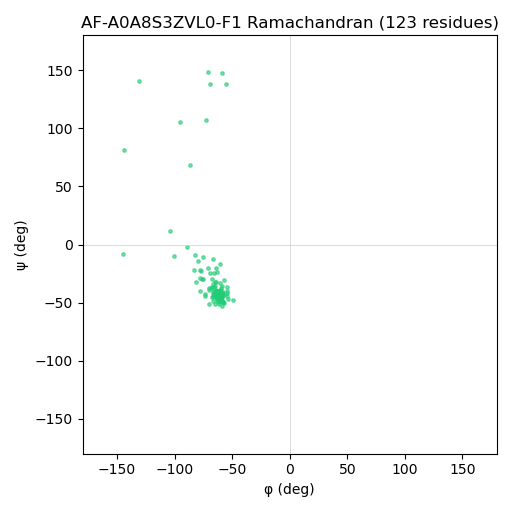 -6.058 0.544 1.00 96.56 88 ASN A CA 1
ATOM 682 C C . ASN A 1 88 ? 5.024 -7.379 0.227 1.00 96.56 88 ASN A C 1
ATOM 684 O O . ASN A 1 88 ? 6.211 -7.374 -0.097 1.00 96.56 88 ASN A O 1
ATOM 688 N N . LEU A 1 89 ? 4.315 -8.511 0.295 1.00 96.44 89 LEU A N 1
ATOM 689 C CA . LEU A 1 89 ? 4.873 -9.826 -0.022 1.00 96.44 89 LEU A CA 1
ATOM 690 C C . LEU A 1 89 ? 5.312 -9.910 -1.487 1.00 96.44 89 LEU A C 1
ATOM 692 O O . LEU A 1 89 ? 6.407 -10.396 -1.769 1.00 96.44 89 LEU A O 1
ATOM 696 N N . SER A 1 90 ? 4.514 -9.376 -2.410 1.00 96.00 90 SER A N 1
ATOM 697 C CA . SER A 1 90 ? 4.847 -9.348 -3.838 1.00 96.00 90 SER A CA 1
ATOM 698 C C . SER A 1 90 ? 6.154 -8.597 -4.116 1.00 96.00 90 SER A C 1
ATOM 700 O O . SER A 1 90 ? 6.972 -9.058 -4.912 1.00 96.00 90 SER A O 1
ATOM 702 N N . ILE A 1 91 ? 6.399 -7.480 -3.425 1.00 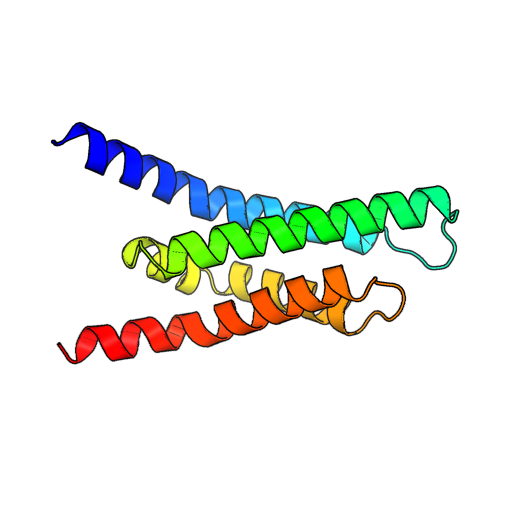95.50 91 ILE A N 1
ATOM 703 C CA . ILE A 1 91 ? 7.654 -6.719 -3.535 1.00 95.50 91 ILE A CA 1
ATOM 704 C C . ILE A 1 91 ? 8.804 -7.445 -2.831 1.00 95.50 91 ILE A C 1
ATOM 706 O O . ILE A 1 91 ? 9.904 -7.539 -3.373 1.00 95.50 91 ILE A O 1
ATOM 710 N N . LEU A 1 92 ? 8.567 -8.003 -1.640 1.00 95.69 92 LEU A N 1
ATOM 711 C CA . LEU A 1 92 ? 9.578 -8.745 -0.879 1.00 95.69 92 LEU A CA 1
ATOM 712 C C . LEU A 1 92 ? 10.118 -9.958 -1.645 1.00 95.69 92 LEU A C 1
ATOM 714 O O . LEU A 1 92 ? 11.318 -10.236 -1.553 1.00 95.69 92 LEU A O 1
ATOM 718 N N . HIS A 1 93 ? 9.256 -10.647 -2.395 1.00 94.19 93 HIS A N 1
ATOM 719 C CA . HIS A 1 93 ? 9.610 -11.788 -3.240 1.00 94.19 93 HIS A CA 1
ATOM 720 C C . HIS A 1 93 ? 10.238 -11.397 -4.583 1.00 94.19 93 HIS A C 1
ATOM 722 O O . HIS A 1 93 ? 10.820 -12.251 -5.250 1.00 94.19 93 HIS A O 1
ATOM 728 N N . ASN A 1 94 ? 10.145 -10.132 -4.989 1.00 92.12 94 ASN A N 1
ATOM 729 C CA . ASN A 1 94 ? 10.645 -9.675 -6.275 1.00 92.12 94 ASN A CA 1
ATOM 730 C C . ASN A 1 94 ? 12.063 -9.097 -6.143 1.00 92.12 94 ASN A C 1
ATOM 732 O O . ASN A 1 94 ? 12.271 -7.978 -5.675 1.00 92.12 94 ASN A O 1
ATOM 736 N N . GLU A 1 95 ? 13.050 -9.866 -6.605 1.00 89.06 95 GLU A N 1
ATOM 737 C CA . GLU A 1 95 ? 14.474 -9.511 -6.541 1.00 89.06 95 GLU A CA 1
ATOM 738 C C . GLU A 1 95 ? 14.863 -8.312 -7.412 1.00 89.06 95 GLU A C 1
ATOM 740 O O . GLU A 1 95 ? 15.953 -7.771 -7.235 1.00 89.06 95 GLU A O 1
ATOM 745 N N . MET A 1 96 ? 13.990 -7.860 -8.321 1.00 88.06 96 MET A N 1
ATOM 746 C CA . MET A 1 96 ? 14.247 -6.629 -9.066 1.00 88.06 96 MET A CA 1
ATOM 747 C C . MET A 1 96 ? 14.261 -5.422 -8.129 1.00 88.06 96 MET A C 1
ATOM 749 O O . MET A 1 96 ? 15.010 -4.485 -8.382 1.00 88.06 96 MET A O 1
ATOM 753 N N . PHE A 1 97 ? 13.466 -5.433 -7.051 1.00 92.31 97 PHE A N 1
ATOM 754 C CA . PHE A 1 97 ? 13.349 -4.302 -6.133 1.00 92.31 97 PHE A CA 1
ATOM 755 C C . PHE A 1 97 ? 14.603 -4.058 -5.300 1.00 92.31 97 PHE A C 1
ATOM 757 O O . PHE A 1 97 ? 15.209 -4.973 -4.739 1.00 92.31 97 PHE A O 1
ATOM 764 N N . LEU A 1 98 ? 14.941 -2.772 -5.165 1.00 89.50 98 LEU A N 1
ATOM 765 C CA . LEU A 1 98 ? 16.019 -2.313 -4.299 1.00 89.50 98 LEU A CA 1
ATOM 766 C C . LEU A 1 98 ? 15.764 -2.728 -2.849 1.00 89.50 98 LEU A C 1
ATOM 768 O O . LEU A 1 98 ? 14.622 -2.755 -2.377 1.00 89.50 98 LEU A O 1
ATOM 772 N N . LEU A 1 99 ? 16.858 -2.987 -2.132 1.00 92.38 99 LEU A N 1
ATOM 773 C CA . LEU A 1 99 ? 16.820 -3.409 -0.736 1.00 92.38 99 LEU A CA 1
ATOM 774 C C . LEU A 1 99 ? 16.024 -2.428 0.134 1.00 92.38 99 LEU A C 1
ATOM 776 O O . LEU A 1 99 ? 15.223 -2.873 0.944 1.00 92.38 99 LEU A O 1
ATOM 780 N N . ASP A 1 100 ? 16.158 -1.121 -0.093 1.00 90.62 100 ASP A N 1
ATOM 781 C CA . ASP A 1 100 ? 15.442 -0.093 0.673 1.00 90.62 100 ASP A CA 1
ATOM 782 C C . ASP A 1 100 ? 13.917 -0.222 0.552 1.00 90.62 100 ASP A C 1
ATOM 784 O O . ASP A 1 100 ? 13.197 -0.127 1.544 1.00 90.62 100 ASP A O 1
ATOM 788 N N . CYS A 1 101 ? 13.407 -0.513 -0.649 1.00 93.81 101 CYS A N 1
ATOM 789 C CA . CYS A 1 101 ? 11.980 -0.745 -0.873 1.00 93.81 101 CYS A CA 1
ATOM 790 C C . CYS A 1 101 ? 11.501 -2.014 -0.155 1.00 93.81 101 CYS A C 1
ATOM 792 O O . CYS A 1 101 ? 10.482 -1.993 0.539 1.00 93.81 101 CYS A O 1
ATOM 794 N N . ARG A 1 102 ? 12.287 -3.092 -0.236 1.00 95.38 102 ARG A N 1
ATOM 795 C CA . ARG A 1 102 ? 12.009 -4.352 0.467 1.00 95.38 102 ARG A CA 1
ATOM 796 C C . ARG A 1 102 ? 12.052 -4.171 1.989 1.00 95.38 102 ARG A C 1
ATOM 798 O O . ARG A 1 102 ? 11.185 -4.692 2.683 1.00 95.38 102 ARG A O 1
ATOM 805 N N . CYS A 1 103 ? 12.979 -3.372 2.514 1.00 93.69 103 CYS A N 1
ATOM 806 C CA . CYS A 1 103 ? 13.039 -3.008 3.931 1.00 93.69 103 CYS A CA 1
ATOM 807 C C . CYS A 1 103 ? 11.775 -2.263 4.381 1.00 93.69 103 CYS A C 1
ATOM 809 O O . CYS A 1 103 ? 11.206 -2.608 5.416 1.00 93.69 103 CYS A O 1
ATOM 811 N N . CYS A 1 104 ? 11.283 -1.294 3.599 1.00 94.06 104 CYS A N 1
ATOM 812 C CA . CYS A 1 104 ? 10.016 -0.622 3.903 1.00 94.06 104 CYS A CA 1
ATOM 813 C C . CYS A 1 104 ? 8.827 -1.601 3.903 1.00 94.06 104 CYS A C 1
ATOM 815 O O . CYS A 1 104 ? 7.990 -1.536 4.801 1.00 94.06 104 CYS A O 1
ATOM 817 N N . CYS A 1 105 ? 8.781 -2.550 2.961 1.00 95.75 105 CYS A N 1
ATOM 818 C CA . CYS A 1 105 ? 7.742 -3.587 2.930 1.00 95.75 105 CYS A CA 1
ATOM 819 C C . CYS A 1 105 ? 7.794 -4.490 4.169 1.00 95.75 105 CYS A C 1
ATOM 821 O O . CYS A 1 105 ? 6.758 -4.796 4.757 1.00 95.75 105 CYS A O 1
ATOM 823 N N . ALA A 1 106 ? 8.995 -4.890 4.598 1.00 94.88 106 ALA A N 1
ATOM 824 C CA . ALA A 1 106 ? 9.184 -5.691 5.805 1.00 94.88 106 ALA A CA 1
ATOM 825 C C . ALA A 1 106 ? 8.720 -4.940 7.063 1.00 94.88 106 ALA A C 1
ATOM 827 O O . ALA A 1 106 ? 8.037 -5.521 7.905 1.00 94.88 106 ALA A O 1
ATOM 828 N N . MET A 1 107 ? 9.028 -3.642 7.164 1.00 93.88 107 MET A N 1
ATOM 829 C CA . MET A 1 107 ? 8.534 -2.793 8.252 1.00 93.88 107 MET A CA 1
ATOM 830 C C . MET A 1 107 ? 7.007 -2.703 8.250 1.00 93.88 107 MET A C 1
ATOM 832 O O . MET A 1 107 ? 6.393 -2.834 9.305 1.00 93.88 107 MET A O 1
ATOM 836 N N . ASN A 1 108 ? 6.383 -2.537 7.081 1.00 93.94 108 ASN A N 1
ATOM 837 C CA . ASN A 1 108 ? 4.923 -2.525 6.966 1.00 93.94 108 ASN A CA 1
ATOM 838 C C . ASN A 1 108 ? 4.319 -3.850 7.423 1.00 93.94 108 ASN A C 1
ATOM 840 O O . ASN A 1 108 ? 3.424 -3.846 8.263 1.00 93.94 108 ASN A O 1
ATOM 844 N N . ALA A 1 109 ? 4.835 -4.975 6.924 1.00 93.75 109 ALA A N 1
ATOM 845 C CA . ALA A 1 109 ? 4.373 -6.301 7.318 1.00 93.75 109 ALA A CA 1
ATOM 846 C C . ALA A 1 109 ? 4.496 -6.514 8.835 1.00 93.75 109 ALA A C 1
ATOM 848 O O . ALA A 1 109 ? 3.557 -6.992 9.466 1.00 93.75 109 ALA A O 1
ATOM 849 N N . PHE A 1 110 ? 5.615 -6.096 9.433 1.00 93.31 110 PHE A N 1
ATOM 850 C CA . PHE A 1 110 ? 5.815 -6.156 10.877 1.00 93.31 110 PHE A CA 1
ATOM 851 C C . PHE A 1 110 ? 4.772 -5.334 11.644 1.00 93.31 110 PHE A C 1
ATOM 853 O O . PHE A 1 110 ? 4.143 -5.863 12.555 1.00 93.31 110 PHE A O 1
ATOM 860 N N . ILE A 1 111 ? 4.528 -4.081 11.244 1.00 91.19 111 ILE A N 1
ATOM 861 C CA . ILE A 1 111 ? 3.513 -3.226 11.881 1.00 91.19 111 ILE A CA 1
ATOM 862 C C . ILE A 1 111 ? 2.127 -3.866 11.779 1.00 91.19 111 ILE A C 1
ATOM 864 O O . ILE A 1 111 ? 1.412 -3.925 12.775 1.00 91.19 111 ILE A O 1
ATOM 868 N N . LEU A 1 112 ? 1.760 -4.390 10.604 1.00 91.25 112 LEU A N 1
ATOM 869 C CA . LEU A 1 112 ? 0.469 -5.051 10.399 1.00 91.25 112 LEU A CA 1
ATOM 870 C C . LEU A 1 112 ? 0.286 -6.277 11.303 1.00 91.25 112 LEU A C 1
ATOM 872 O O . LEU A 1 112 ? -0.799 -6.480 11.841 1.00 91.25 112 LEU A O 1
ATOM 876 N N . LEU A 1 113 ? 1.345 -7.066 11.502 1.00 90.12 113 LEU A N 1
ATOM 877 C CA . LEU A 1 113 ? 1.337 -8.215 12.412 1.00 90.12 113 LEU A CA 1
ATOM 878 C C . LEU A 1 113 ? 1.257 -7.805 13.889 1.00 90.12 113 LEU A C 1
ATOM 880 O O . LEU A 1 113 ? 0.800 -8.596 14.712 1.00 90.12 113 LEU A O 1
ATOM 884 N N . GLN A 1 114 ? 1.687 -6.589 14.231 1.00 87.88 114 GLN A N 1
ATOM 885 C CA . GLN A 1 114 ? 1.595 -6.054 15.588 1.00 87.88 114 GLN A CA 1
ATOM 886 C C . GLN A 1 114 ? 0.227 -5.449 15.921 1.00 87.88 114 GLN A C 1
ATOM 888 O O . GLN A 1 114 ? -0.106 -5.404 17.103 1.00 87.88 114 GLN A O 1
ATOM 893 N N . LEU A 1 115 ? -0.576 -5.040 14.926 1.00 83.88 115 LEU A N 1
ATOM 894 C CA . LEU A 1 115 ? -1.885 -4.404 15.158 1.00 83.88 115 LEU A CA 1
ATOM 895 C C . LEU A 1 115 ? -2.773 -5.174 16.156 1.00 83.88 115 LEU A C 1
ATOM 897 O O . LEU A 1 115 ? -3.261 -4.550 17.099 1.00 83.88 115 LEU A O 1
ATOM 901 N N . PRO A 1 116 ? -2.939 -6.510 16.046 1.00 79.12 116 PRO A N 1
ATOM 902 C CA . PRO A 1 116 ? -3.795 -7.258 16.967 1.00 79.12 116 PRO A CA 1
ATOM 903 C C . PRO A 1 116 ? -3.220 -7.380 18.384 1.00 79.12 116 PRO A C 1
ATOM 905 O O . PRO A 1 116 ? -3.957 -7.671 19.321 1.00 79.12 116 PRO A O 1
ATOM 908 N N . LEU A 1 117 ? -1.905 -7.199 18.549 1.00 73.19 117 LEU A N 1
ATOM 909 C CA . LEU A 1 117 ? -1.223 -7.328 19.839 1.00 73.19 117 LEU A CA 1
ATOM 910 C C . LEU A 1 117 ? -1.365 -6.053 20.678 1.00 73.19 117 LEU A C 1
ATOM 912 O O . LEU A 1 117 ? -1.466 -6.131 21.900 1.00 73.19 117 LEU A O 1
ATOM 916 N N . THR A 1 118 ? -1.427 -4.890 20.026 1.00 63.41 118 THR A N 1
ATOM 917 C CA . THR A 1 118 ? -1.590 -3.590 20.695 1.00 63.41 118 THR A CA 1
ATOM 918 C C . THR A 1 118 ? -2.938 -3.412 21.404 1.00 63.41 118 THR A C 1
ATOM 920 O O . THR A 1 118 ? -2.996 -2.673 22.383 1.00 63.41 118 THR A O 1
ATOM 923 N N . ASP A 1 119 ? -3.993 -4.121 20.989 1.00 54.28 119 ASP A N 1
ATOM 924 C CA . ASP A 1 119 ? -5.277 -4.143 21.714 1.00 54.28 119 ASP A CA 1
ATOM 925 C C . ASP A 1 119 ? -5.234 -5.015 22.981 1.00 54.28 119 ASP A C 1
ATOM 927 O O . ASP A 1 119 ? -5.922 -4.731 23.962 1.00 54.28 119 ASP A O 1
ATOM 931 N N . GLY A 1 120 ? -4.408 -6.068 22.990 1.00 48.66 120 GLY A N 1
ATOM 932 C CA . GLY A 1 120 ? -4.304 -6.999 24.118 1.00 48.66 120 GLY A CA 1
ATOM 933 C C . GLY A 1 120 ? -3.637 -6.386 25.351 1.00 48.66 120 GLY A C 1
ATOM 934 O O . GLY A 1 120 ? -4.079 -6.623 26.471 1.00 48.66 120 GLY A O 1
ATOM 935 N N . GLU A 1 121 ? -2.618 -5.546 25.160 1.00 47.75 121 GLU A N 1
ATOM 936 C CA . GLU A 1 121 ? -1.908 -4.887 26.269 1.00 47.75 121 GLU A CA 1
ATOM 937 C C . GLU A 1 121 ? -2.680 -3.694 26.863 1.00 47.75 121 GLU A C 1
ATOM 939 O O . GLU A 1 121 ? -2.447 -3.313 28.012 1.00 47.75 121 GLU A O 1
ATOM 944 N N . ALA A 1 122 ? -3.615 -3.103 26.110 1.00 47.56 122 ALA A N 1
ATOM 945 C CA . ALA A 1 122 ? -4.472 -2.020 26.597 1.00 47.56 122 ALA A CA 1
ATOM 946 C C . ALA A 1 122 ? -5.618 -2.519 27.498 1.00 47.56 122 ALA A C 1
ATOM 948 O O . ALA A 1 122 ? -6.121 -1.751 28.313 1.00 47.56 122 ALA A O 1
ATOM 949 N N . ALA A 1 123 ? -6.011 -3.793 27.385 1.00 43.38 123 ALA A N 1
ATOM 950 C CA . ALA A 1 123 ? -7.072 -4.401 28.191 1.00 43.38 123 ALA A CA 1
ATOM 951 C C . ALA A 1 123 ? -6.614 -4.867 29.593 1.00 43.38 123 ALA A C 1
ATOM 953 O O . ALA A 1 123 ? -7.452 -5.236 30.416 1.00 43.38 123 ALA A O 1
ATOM 954 N N . GLU A 1 124 ? -5.306 -4.847 29.879 1.00 41.44 124 GLU A N 1
ATOM 955 C CA . GLU A 1 124 ? -4.718 -5.265 31.166 1.00 41.44 124 GLU A CA 1
ATOM 956 C C . GLU A 1 124 ? -4.284 -4.093 32.078 1.00 41.44 124 GLU A C 1
ATOM 958 O O . GLU A 1 124 ? -3.622 -4.314 33.096 1.00 41.44 124 GLU A O 1
ATOM 963 N N . LYS A 1 125 ? -4.665 -2.847 31.767 1.00 36.44 125 LYS A N 1
ATOM 964 C CA . LYS A 1 125 ? -4.449 -1.668 32.631 1.00 36.44 125 LYS A CA 1
ATOM 965 C C . LYS A 1 125 ? -5.752 -0.958 32.965 1.00 36.44 125 LYS A C 1
ATOM 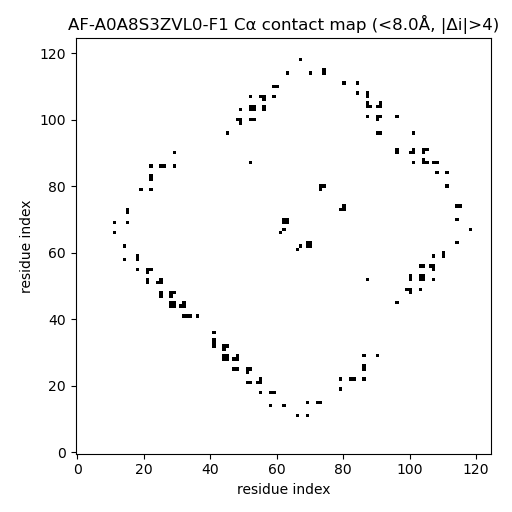967 O O . LYS A 1 125 ? -5.818 -0.418 34.093 1.00 36.44 125 LYS A O 1
#

Solvent-accessible surface area (backbone atoms only — not comparable to full-atom values): 6917 Å² total; per-residue (Å²): 123,65,72,58,59,53,48,54,50,53,50,49,66,47,47,60,54,49,50,54,51,40,48,52,50,36,54,56,37,54,77,65,67,50,94,85,49,60,70,69,59,41,51,52,40,51,48,52,36,33,53,38,44,43,50,48,34,54,52,51,53,56,36,67,77,71,32,70,74,52,44,50,54,52,64,70,38,54,66,61,52,47,51,47,45,53,52,30,49,54,46,60,73,34,81,87,56,54,66,69,43,34,50,32,27,50,52,37,49,51,52,63,69,41,55,74,54,62,59,58,66,64,75,78,113

Mean predicted aligned error: 6.43 Å

Secondary structure (DSSP, 8-state):
-HHHHHHHHHHHHHHHHHHHHHHHHHHHHHTT--TTS-HHHHHHHHHHHHHHHHHHHHHHHHHHTT-HHHHHHHHH-HHHHHHHHHHHHHHHT-TTS-HHHHHHHHHHHHHHHHHHHHHHHHTT-

Foldseek 3Di:
DVVVVVVVVVCLVVLVVLLVVLLVQLVVLLVVQDPPDDPVVNVVSLVSNQVSLLVNLVSLVVCLVPPLPSLVVVVVPVVSLVSLLVSLVSQLPDPVHDPSSNVSSVSSNVSSVCSVVSVVVVVVD

pLDDT: mean 85.15, std 14.33, range [36.44, 96.94]

Nearest PDB structures (foldseek):
  5k7v-assembly1_B  TM=6.107E-01  e=4.952E-01  synthetic construct
  7q83-assembly1_B  TM=3.819E-01  e=3.999E-01  Saccharomyces cerevisiae S288C
  6vfk-assembly1_B  TM=4.167E-01  e=1.442E+00  synthetic construct

Sequence (125 aa):
MENFKLGEHCIALVAVEVIRFLAKAEEHFLSRVRADAPPVHLNELMHHCHVSVQTLSLVLQKIVAGHADLTNQIMADTQLLTSIMDLNLSILHNEMFLLDCRCCCAMNAFILLQLPLTDGEAAEK

Radius of gyration: 16.12 Å; Cα contacts (8 Å, |Δi|>4): 96; chains: 1; bounding box: 29×35×53 Å

Organism: NCBI:txid100452